Protein AF-A0A925STD8-F1 (afdb_monomer_lite)

Sequence (180 aa):
MNKPGSFQSFFLPCILILSLCLSVLTQPVLAAAPAANSMQNYCVKPPFVSQSVPPMVMFEVGRDHKLYYEAYNDGVDLDGDGRIERTYDHSIEYYGYFNPYKCYTPAGGASSGDYFTPVATNTDRFCSSGQWGGNILNWMTMSRMDVLRKVMYGGQRSQESPRILLDRAYIPQDAHSWGK

Structure (mmCIF, N/CA/C/O backbone):
data_AF-A0A925STD8-F1
#
_entry.id   AF-A0A925STD8-F1
#
loop_
_atom_site.group_PDB
_atom_site.id
_atom_site.type_symbol
_atom_site.label_atom_id
_atom_site.label_alt_id
_atom_site.label_comp_id
_atom_site.label_asym_id
_atom_site.label_entity_id
_atom_site.label_seq_id
_atom_site.pdbx_PDB_ins_code
_atom_site.Cartn_x
_atom_site.Cartn_y
_atom_site.Cartn_z
_atom_site.occupancy
_atom_site.B_iso_or_equiv
_atom_site.auth_seq_id
_atom_site.auth_comp_id
_atom_site.auth_asym_id
_atom_site.auth_atom_id
_atom_site.pdbx_PDB_model_num
ATOM 1 N N . MET A 1 1 ? -105.605 30.113 -54.511 1.00 37.38 1 MET A N 1
ATOM 2 C CA . MET A 1 1 ? -104.975 31.447 -54.458 1.00 37.38 1 MET A CA 1
ATOM 3 C C . MET A 1 1 ? -104.946 31.881 -52.997 1.00 37.38 1 MET A C 1
ATOM 5 O O . MET A 1 1 ? -105.999 31.932 -52.387 1.00 37.38 1 MET A O 1
ATOM 9 N N . ASN A 1 2 ? -103.735 32.088 -52.478 1.00 37.25 2 ASN A N 1
ATOM 10 C CA . ASN A 1 2 ? -103.325 32.730 -51.219 1.00 37.25 2 ASN A CA 1
ATOM 11 C C . ASN A 1 2 ? -103.725 32.159 -49.839 1.00 37.25 2 ASN A C 1
ATOM 13 O O . ASN A 1 2 ? -104.882 32.095 -49.444 1.00 37.25 2 ASN A O 1
ATOM 17 N N . LYS A 1 3 ? -102.650 31.829 -49.104 1.00 42.47 3 LYS A N 1
ATOM 18 C CA . LYS A 1 3 ? -102.513 31.554 -47.666 1.00 42.47 3 LYS A CA 1
ATOM 19 C C . LYS A 1 3 ? -103.247 32.571 -46.771 1.00 42.47 3 LYS A C 1
ATOM 21 O O . LYS A 1 3 ? -103.142 33.766 -47.045 1.00 42.47 3 LYS A O 1
ATOM 26 N N . PRO A 1 4 ? -103.808 32.142 -45.626 1.00 45.41 4 PRO A N 1
ATOM 27 C CA . PRO A 1 4 ? -104.059 33.011 -44.483 1.00 45.41 4 PRO A CA 1
ATOM 28 C C . PRO A 1 4 ? -102.856 33.018 -43.522 1.00 45.41 4 PRO A C 1
ATOM 30 O O . PRO A 1 4 ? -102.213 31.992 -43.292 1.00 45.41 4 PRO A O 1
ATOM 33 N N . GLY A 1 5 ? -102.550 34.196 -42.977 1.00 47.84 5 GLY A N 1
ATOM 34 C CA . GLY A 1 5 ? -101.500 34.430 -41.989 1.00 47.84 5 GLY A CA 1
ATOM 35 C C . GLY A 1 5 ? -102.019 35.049 -40.686 1.00 47.84 5 GLY A C 1
ATOM 36 O O . GLY A 1 5 ? -103.177 35.437 -40.587 1.00 47.84 5 GLY A O 1
ATOM 37 N N . SER A 1 6 ? -101.072 35.149 -39.743 1.00 51.78 6 SER A N 1
ATOM 38 C CA . SER A 1 6 ? -101.006 35.960 -38.509 1.00 51.78 6 SER A CA 1
ATOM 39 C C . SER A 1 6 ? -101.815 35.555 -37.260 1.00 51.78 6 SER A C 1
ATOM 41 O O . SER A 1 6 ? -102.818 36.179 -36.932 1.00 51.78 6 SER A O 1
ATOM 43 N N . PHE A 1 7 ? -101.274 34.620 -36.460 1.00 55.25 7 PHE A N 1
ATOM 44 C CA . PHE A 1 7 ? -101.681 34.424 -35.050 1.00 55.25 7 PHE A CA 1
ATOM 45 C C . PHE A 1 7 ? -100.504 34.153 -34.072 1.00 55.25 7 PHE A C 1
ATOM 47 O O . PHE A 1 7 ? -100.710 33.612 -32.993 1.00 55.25 7 PHE A O 1
ATOM 54 N N . GLN A 1 8 ? -99.249 34.484 -34.422 1.00 56.69 8 GLN A N 1
ATOM 55 C CA . GLN A 1 8 ? -98.058 33.998 -33.683 1.00 56.69 8 GLN A CA 1
ATOM 56 C C . GLN A 1 8 ? -97.240 35.032 -32.872 1.00 56.69 8 GLN A C 1
ATOM 58 O O . GLN A 1 8 ? -96.217 34.660 -32.307 1.00 56.69 8 GLN A O 1
ATOM 63 N N . SER A 1 9 ? -97.645 36.300 -32.732 1.00 55.91 9 SER A N 1
ATOM 64 C CA . SER A 1 9 ? -96.766 37.343 -32.149 1.00 55.91 9 SER A CA 1
ATOM 65 C C . SER A 1 9 ? -96.999 37.736 -30.676 1.00 55.91 9 SER A C 1
ATOM 67 O O . SER A 1 9 ? -96.223 38.534 -30.161 1.00 55.91 9 SER A O 1
ATOM 69 N N . PHE A 1 10 ? -97.985 37.175 -29.960 1.00 55.75 10 PHE A N 1
ATOM 70 C CA . PHE A 1 10 ? -98.292 37.580 -28.566 1.00 55.75 10 PHE A CA 1
ATOM 71 C C . PHE A 1 10 ? -98.084 36.503 -27.482 1.00 55.75 10 PHE A C 1
ATOM 73 O O . PHE A 1 10 ? -98.165 36.812 -26.297 1.00 55.75 10 PHE A O 1
ATOM 80 N N . PHE A 1 11 ? -97.756 35.259 -27.847 1.00 56.44 11 PHE A N 1
ATOM 81 C CA . PHE A 1 11 ? -97.611 34.146 -26.888 1.00 56.44 11 PHE A CA 1
ATOM 82 C C . PHE A 1 11 ? -96.171 33.888 -26.398 1.00 56.44 11 PHE A C 1
ATOM 84 O O . PHE A 1 11 ? -95.973 33.112 -25.466 1.00 56.44 11 PHE A O 1
ATOM 91 N N . LEU A 1 12 ? -95.158 34.541 -26.981 1.00 57.25 12 LEU A N 1
ATOM 92 C CA . LEU A 1 12 ? -93.743 34.245 -26.706 1.00 57.25 12 LEU A CA 1
ATOM 93 C C . LEU A 1 12 ? -93.122 34.894 -25.441 1.00 57.25 12 LEU A C 1
ATOM 95 O O . LEU A 1 12 ? -92.297 34.229 -24.817 1.00 57.25 12 LEU A O 1
ATOM 99 N N . PRO A 1 13 ? -93.469 36.122 -24.993 1.00 57.69 13 PRO A N 1
ATOM 100 C CA . PRO A 1 13 ? -92.805 36.719 -23.825 1.00 57.69 13 PRO A CA 1
ATOM 101 C C . PRO A 1 13 ? -93.395 36.268 -22.475 1.00 57.69 13 PRO A C 1
ATOM 103 O O . PRO A 1 13 ? -92.746 36.411 -21.443 1.00 57.69 13 PRO A O 1
ATOM 106 N N . CYS A 1 14 ? -94.601 35.690 -22.460 1.00 54.59 14 CYS A N 1
ATOM 107 C CA . CYS A 1 14 ? -95.278 35.277 -21.224 1.00 54.59 14 CYS A CA 1
ATOM 108 C C . CYS A 1 14 ? -94.822 33.887 -20.725 1.00 54.59 14 CYS A C 1
ATOM 110 O O . CYS A 1 14 ? -94.786 33.637 -19.524 1.00 54.59 14 CYS A O 1
ATOM 112 N N . ILE A 1 15 ? -94.382 33.006 -21.632 1.00 59.91 15 ILE A N 1
ATOM 113 C CA . ILE A 1 15 ? -93.848 31.673 -21.290 1.00 59.91 15 ILE A CA 1
ATOM 114 C C . ILE A 1 15 ? -92.410 31.766 -20.736 1.00 59.91 15 ILE A C 1
ATOM 116 O O . ILE A 1 15 ? -92.036 30.993 -19.857 1.00 59.91 15 ILE A O 1
ATOM 120 N N . LEU A 1 16 ? -91.629 32.759 -21.177 1.00 56.88 16 LEU A N 1
ATOM 121 C CA . LEU A 1 16 ? -90.237 32.968 -20.750 1.00 56.88 16 LEU A CA 1
ATOM 122 C C . LEU A 1 16 ? -90.100 33.590 -19.346 1.00 56.88 16 LEU A C 1
ATOM 124 O O . LEU A 1 16 ? -89.131 33.308 -18.647 1.00 56.88 16 LEU A O 1
ATOM 128 N N . ILE A 1 17 ? -91.077 34.384 -18.892 1.00 60.50 17 ILE A N 1
ATOM 129 C CA . ILE A 1 17 ? -91.081 34.956 -17.530 1.00 60.50 17 ILE A CA 1
ATOM 130 C C . ILE A 1 17 ? -91.581 33.926 -16.500 1.00 60.50 17 ILE A C 1
ATOM 132 O O . ILE A 1 17 ? -91.078 33.874 -15.378 1.00 60.50 17 ILE A O 1
ATOM 136 N N . LEU A 1 18 ? -92.505 33.041 -16.890 1.00 56.31 18 LEU A N 1
ATOM 137 C CA . LEU A 1 18 ? -93.034 32.004 -16.000 1.00 56.31 18 LEU A CA 1
ATOM 138 C C . LEU A 1 18 ? -92.038 30.846 -15.771 1.00 56.31 18 LEU A C 1
ATOM 140 O O . LEU A 1 18 ? -92.042 30.254 -14.693 1.00 56.31 18 LEU A O 1
ATOM 144 N N . SER A 1 19 ? -91.141 30.549 -16.726 1.00 58.94 19 SER A N 1
ATOM 145 C CA . SER A 1 19 ? -90.109 29.511 -16.544 1.00 58.94 19 SER A CA 1
ATOM 146 C C . SER A 1 19 ? -88.879 29.987 -15.758 1.00 58.94 19 SER A C 1
ATOM 148 O O . SER A 1 19 ? -88.197 29.155 -15.166 1.00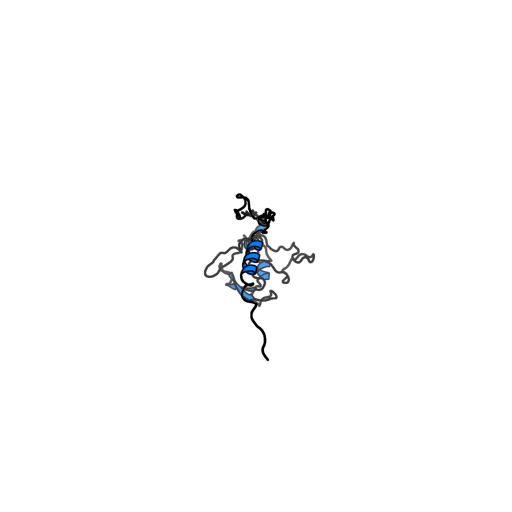 58.94 19 SER A O 1
ATOM 150 N N . LEU A 1 20 ? -88.598 31.297 -15.710 1.00 52.84 20 LEU A N 1
ATOM 151 C CA . LEU A 1 20 ? -87.469 31.855 -14.949 1.00 52.84 20 LEU A CA 1
ATOM 152 C C . LEU A 1 20 ? -87.776 31.974 -13.441 1.00 52.84 20 LEU A C 1
ATOM 154 O O . LEU A 1 20 ? -86.877 31.843 -12.614 1.00 52.84 20 LEU A O 1
ATOM 158 N N . CYS A 1 21 ? -89.046 32.163 -13.057 1.00 51.78 21 CYS A N 1
ATOM 159 C CA . CYS A 1 21 ? -89.456 32.219 -11.646 1.00 51.78 21 CYS A CA 1
ATOM 160 C C . CYS A 1 21 ? -89.583 30.841 -10.972 1.00 51.78 21 CYS A C 1
ATOM 162 O O . CYS A 1 21 ? -89.475 30.759 -9.749 1.00 51.78 21 CYS A O 1
ATOM 164 N N . LEU A 1 22 ? -89.766 29.752 -11.728 1.00 52.94 22 LEU A N 1
ATOM 165 C CA . LEU A 1 22 ? -89.893 28.405 -11.153 1.00 52.94 22 LEU A CA 1
ATOM 166 C C . LEU A 1 22 ? -88.533 27.723 -10.890 1.00 52.94 22 LEU A C 1
ATOM 168 O O . LEU A 1 22 ? -88.464 26.774 -10.113 1.00 52.94 22 LEU A O 1
ATOM 172 N N . SER A 1 23 ? -87.436 28.239 -11.460 1.00 54.84 23 SER A N 1
ATOM 173 C CA . SER A 1 23 ? -86.070 27.740 -11.232 1.00 54.84 23 SER A CA 1
ATOM 174 C C . SER A 1 23 ? -85.336 28.377 -10.039 1.00 54.84 23 SER A C 1
ATOM 176 O O . SER A 1 23 ? -84.209 27.984 -9.755 1.00 54.84 23 SER A O 1
ATOM 178 N N . VAL A 1 24 ? -85.941 29.340 -9.327 1.00 52.69 24 VAL A N 1
ATOM 179 C CA . VAL A 1 24 ? -85.320 30.011 -8.157 1.00 52.69 24 VAL A CA 1
ATOM 180 C C . VAL A 1 24 ? -85.810 29.443 -6.810 1.00 52.69 24 VAL A C 1
ATOM 182 O O . VAL A 1 24 ? -85.149 29.621 -5.793 1.00 52.69 24 VAL A O 1
ATOM 185 N N . LEU A 1 25 ? -86.919 28.693 -6.780 1.00 50.81 25 LEU A N 1
ATOM 186 C CA . LEU A 1 25 ? -87.542 28.193 -5.538 1.00 50.81 25 LEU A CA 1
ATOM 187 C C . LEU A 1 25 ? -87.236 26.723 -5.183 1.00 50.81 25 LEU A C 1
ATOM 189 O O . LEU A 1 25 ? -87.761 26.222 -4.193 1.00 50.81 25 LEU A O 1
ATOM 193 N N . THR A 1 26 ? -86.388 26.023 -5.946 1.00 53.66 26 THR A N 1
ATOM 194 C CA . THR A 1 26 ? -86.064 24.597 -5.712 1.00 53.66 26 THR A CA 1
ATOM 195 C C . THR A 1 26 ? -84.562 24.293 -5.717 1.00 53.66 26 THR A C 1
ATOM 197 O O . THR A 1 26 ? -84.126 23.252 -6.203 1.00 53.66 26 THR A O 1
ATOM 200 N N . GLN A 1 27 ? -83.743 25.167 -5.125 1.00 56.38 27 GLN A N 1
ATOM 201 C CA . GLN A 1 27 ? -82.406 24.746 -4.701 1.00 56.38 27 GLN A CA 1
ATOM 202 C C . GLN A 1 27 ? -82.520 24.016 -3.354 1.00 56.38 27 GLN A C 1
ATOM 204 O O . GLN A 1 27 ? -82.895 24.652 -2.365 1.00 56.38 27 GLN A O 1
ATOM 209 N N . PRO A 1 28 ? -82.192 22.713 -3.254 1.00 53.78 28 PRO A N 1
ATOM 210 C CA . PRO A 1 28 ? -81.819 22.176 -1.960 1.00 53.78 28 PRO A CA 1
ATOM 211 C C . PRO A 1 28 ? -80.563 22.942 -1.543 1.00 53.78 28 PRO A C 1
ATOM 213 O O . PRO A 1 28 ? -79.578 22.976 -2.283 1.00 53.78 28 PRO A O 1
ATOM 216 N N . VAL A 1 29 ? -80.598 23.590 -0.377 1.00 47.62 29 VAL A N 1
ATOM 217 C CA . VAL A 1 29 ? -79.366 23.997 0.296 1.00 47.62 29 VAL A CA 1
ATOM 218 C C . VAL A 1 29 ? -78.579 22.707 0.454 1.00 47.62 29 VAL A C 1
ATOM 220 O O . VAL A 1 29 ? -78.942 21.845 1.255 1.00 47.62 29 VAL A O 1
ATOM 223 N N . LEU A 1 30 ? -77.552 22.534 -0.376 1.00 45.47 30 LEU A N 1
ATOM 224 C CA . LEU A 1 30 ? -76.572 21.491 -0.180 1.00 45.47 30 LEU A CA 1
ATOM 225 C C . LEU A 1 30 ? -75.873 21.891 1.116 1.00 45.47 30 LEU A C 1
ATOM 227 O O . LEU A 1 30 ? -74.944 22.697 1.122 1.00 45.47 30 LEU A O 1
ATOM 231 N N . ALA A 1 31 ? -76.395 21.399 2.239 1.00 46.44 31 ALA A N 1
ATOM 232 C CA . ALA A 1 31 ? -75.621 21.299 3.450 1.00 46.44 31 ALA A CA 1
ATOM 233 C C . ALA A 1 31 ? -74.353 20.578 3.013 1.00 46.44 31 ALA A C 1
ATOM 235 O O . ALA A 1 31 ? -74.406 19.414 2.607 1.00 46.44 31 ALA A O 1
ATOM 236 N N . ALA A 1 32 ? -73.232 21.295 2.997 1.00 47.12 32 ALA A N 1
ATOM 237 C CA . ALA A 1 32 ? -71.950 20.639 2.982 1.00 47.12 32 ALA A CA 1
ATOM 238 C C . ALA A 1 32 ? -71.985 19.732 4.210 1.00 47.12 32 ALA A C 1
ATOM 240 O O . ALA A 1 32 ? -71.880 20.202 5.344 1.00 47.12 32 ALA A O 1
ATOM 241 N N . ALA A 1 33 ? -72.218 18.434 3.993 1.00 54.09 33 ALA A N 1
ATOM 242 C CA . ALA A 1 33 ? -71.821 17.443 4.968 1.00 54.09 33 ALA A CA 1
ATOM 243 C C . ALA A 1 33 ? -70.378 17.810 5.334 1.00 54.09 33 ALA A C 1
ATOM 245 O O . ALA A 1 33 ? -69.621 18.163 4.417 1.00 54.09 33 ALA A O 1
ATOM 246 N N . PRO A 1 34 ? -69.994 17.814 6.624 1.00 45.91 34 PRO A N 1
ATOM 247 C CA . PRO A 1 34 ? -68.593 17.992 6.956 1.00 45.91 34 PRO A CA 1
ATOM 248 C C . PRO A 1 34 ? -67.852 17.001 6.073 1.00 45.91 34 PRO A C 1
ATOM 250 O O . PRO A 1 34 ? -68.179 15.810 6.087 1.00 45.91 34 PRO A O 1
ATOM 253 N N . ALA A 1 35 ? -66.963 17.508 5.213 1.00 48.28 35 ALA A N 1
ATOM 254 C CA . ALA A 1 35 ? -66.089 16.638 4.460 1.00 48.28 35 ALA A CA 1
ATOM 255 C C . ALA A 1 35 ? -65.512 15.698 5.511 1.00 48.28 35 ALA A C 1
ATOM 257 O O . ALA A 1 35 ? -64.924 16.162 6.492 1.00 48.28 35 ALA A O 1
ATOM 258 N N . ALA A 1 36 ? -65.805 14.402 5.385 1.00 42.78 36 ALA A N 1
ATOM 259 C CA . ALA A 1 36 ? -65.173 13.415 6.228 1.00 42.78 36 ALA A CA 1
ATOM 260 C C . ALA A 1 36 ? -63.686 13.740 6.140 1.00 42.78 36 ALA A C 1
ATOM 262 O O . ALA A 1 36 ? -63.154 13.822 5.028 1.00 42.78 36 ALA A O 1
ATOM 263 N N . ASN A 1 37 ? -63.064 14.051 7.280 1.00 43.81 37 ASN A N 1
ATOM 264 C CA . ASN A 1 37 ? -61.642 14.334 7.337 1.00 43.81 37 ASN A CA 1
ATOM 265 C C . ASN A 1 37 ? -60.941 13.061 6.872 1.00 43.81 37 ASN A C 1
ATOM 267 O O . ASN A 1 37 ? -60.664 12.156 7.653 1.00 43.81 37 ASN A O 1
ATOM 271 N N . SER A 1 38 ? -60.729 12.951 5.566 1.00 48.34 38 SER A N 1
ATOM 272 C CA . SER A 1 38 ? -59.848 11.953 5.014 1.00 48.34 38 SER A CA 1
ATOM 273 C C . SER A 1 38 ? -58.465 12.321 5.527 1.00 48.34 38 SER A C 1
ATOM 275 O O . SER A 1 38 ? -58.070 13.489 5.531 1.00 48.34 38 SER A O 1
ATOM 277 N N . MET A 1 39 ? -57.775 11.322 6.057 1.00 50.81 39 MET A N 1
ATOM 278 C CA . MET A 1 39 ? -56.535 11.438 6.817 1.00 50.81 39 MET A CA 1
ATOM 279 C C . MET A 1 39 ? -55.334 11.798 5.914 1.00 50.81 39 MET A C 1
ATOM 281 O O . MET A 1 39 ? -54.275 11.190 5.992 1.00 50.81 39 MET A O 1
ATOM 285 N N . GLN A 1 40 ? -55.506 12.755 5.001 1.00 48.84 40 GLN A N 1
ATOM 286 C CA . GLN A 1 40 ? -54.614 13.015 3.870 1.00 48.84 40 GLN A CA 1
ATOM 287 C C . GLN A 1 40 ? -53.397 13.879 4.228 1.00 48.84 40 GLN A C 1
ATOM 289 O O . GLN A 1 40 ? -52.581 14.159 3.362 1.00 48.84 40 GLN A O 1
ATOM 294 N N . ASN A 1 41 ? -53.236 14.291 5.491 1.00 51.44 41 ASN A N 1
ATOM 295 C CA . ASN A 1 41 ? -52.044 15.017 5.939 1.00 51.44 41 ASN A CA 1
ATOM 296 C C . ASN A 1 41 ? -51.602 14.593 7.347 1.00 51.44 41 ASN A C 1
ATOM 298 O O . ASN A 1 41 ? -51.726 15.341 8.313 1.00 51.44 41 ASN A O 1
ATOM 302 N N . TYR A 1 42 ? -51.026 13.393 7.456 1.00 50.81 42 TYR A N 1
ATOM 303 C CA . TYR A 1 42 ? -50.311 12.926 8.653 1.00 50.81 42 TYR A CA 1
ATOM 304 C C . TYR A 1 42 ? -48.815 13.298 8.606 1.00 50.81 42 TYR A C 1
ATOM 306 O O . TYR A 1 42 ? -47.939 12.475 8.851 1.00 50.81 42 TYR A O 1
ATOM 314 N N . CYS A 1 43 ? -48.506 14.552 8.262 1.00 58.59 43 CYS A N 1
ATOM 315 C CA . CYS A 1 43 ? -47.132 15.076 8.240 1.00 58.59 43 CYS A CA 1
ATOM 316 C C . CYS A 1 43 ? -46.883 16.133 9.324 1.00 58.59 43 CYS A C 1
ATOM 318 O O . CYS A 1 43 ? -45.957 16.934 9.210 1.00 58.59 43 CYS A O 1
ATOM 320 N N . VAL A 1 44 ? -47.671 16.136 10.403 1.00 58.62 44 VAL A N 1
ATOM 321 C CA . VAL A 1 44 ? -47.312 16.882 11.614 1.00 58.62 44 VAL A CA 1
ATOM 322 C C . VAL A 1 44 ? -46.244 16.075 12.346 1.00 58.62 44 VAL A C 1
ATOM 324 O O . VAL A 1 44 ? -46.541 15.227 13.187 1.00 58.62 44 VAL A O 1
ATOM 327 N N . LYS A 1 45 ? -44.976 16.310 11.994 1.00 63.88 45 LYS A N 1
ATOM 328 C CA . LYS A 1 45 ? -43.862 15.893 12.848 1.00 63.88 45 LYS A CA 1
ATOM 329 C C . LYS A 1 45 ? -43.950 16.726 14.132 1.00 63.88 45 LYS A C 1
ATOM 331 O O . LYS A 1 45 ? -44.020 17.953 14.031 1.00 63.88 45 LYS A O 1
ATOM 336 N N . PRO A 1 46 ? -43.999 16.104 15.322 1.00 65.94 46 PRO A N 1
ATOM 337 C CA . PRO A 1 46 ? -44.069 16.848 16.571 1.00 65.94 46 PRO A CA 1
ATOM 338 C C . PRO A 1 46 ? -42.871 17.814 16.671 1.00 65.94 46 PRO A C 1
ATOM 340 O O . PRO A 1 46 ? -41.787 17.454 16.205 1.00 65.94 46 PRO A O 1
ATOM 343 N N . PRO A 1 47 ? -43.015 18.998 17.298 1.00 62.12 47 PRO A N 1
ATOM 344 C CA . PRO A 1 47 ? -41.971 20.036 17.378 1.00 62.12 47 PRO A CA 1
ATOM 345 C C . PRO A 1 47 ? -40.626 19.600 17.994 1.00 62.12 47 PRO A C 1
ATOM 347 O O . PRO A 1 47 ? -39.668 20.364 17.980 1.00 62.12 47 PRO A O 1
ATOM 350 N N . PHE A 1 48 ? -40.545 18.376 18.524 1.00 61.00 48 PHE A N 1
ATOM 351 C CA . PHE A 1 48 ? -39.336 17.760 19.075 1.00 61.00 48 PHE A CA 1
ATOM 352 C C . PHE A 1 48 ? -38.606 16.825 18.088 1.00 61.00 48 PHE A C 1
ATOM 354 O O . PHE A 1 48 ? -37.518 16.350 18.395 1.00 61.00 48 PHE A O 1
ATOM 361 N N . VAL A 1 49 ? -39.172 16.547 16.904 1.00 62.00 49 VAL A N 1
ATOM 362 C CA . VAL A 1 49 ? -38.647 15.574 15.921 1.00 62.00 49 VAL A CA 1
ATOM 363 C C . VAL A 1 49 ? -38.387 16.248 14.569 1.00 62.00 49 VAL A C 1
ATOM 365 O O . VAL A 1 49 ? -38.887 15.833 13.522 1.00 62.00 49 VAL A O 1
ATOM 368 N N . SER A 1 50 ? -37.601 17.326 14.564 1.00 59.69 50 SER A N 1
ATOM 369 C CA . SER A 1 50 ? -37.143 17.940 13.307 1.00 59.69 50 SER A CA 1
ATOM 370 C C . SER A 1 50 ? -35.715 18.474 13.319 1.00 59.69 50 SER A C 1
ATOM 372 O O . SER A 1 50 ? -35.357 19.246 12.433 1.00 59.69 50 SER A O 1
ATOM 374 N N . GLN A 1 51 ? -34.863 18.030 14.240 1.00 62.25 51 GLN A N 1
ATOM 375 C CA . GLN A 1 51 ? -33.424 18.166 14.032 1.00 62.25 51 GLN A CA 1
ATOM 376 C C . GLN A 1 51 ? -32.860 16.791 13.714 1.00 62.25 51 GLN A C 1
ATOM 378 O O . GLN A 1 51 ? -32.737 15.930 14.579 1.00 62.25 51 GLN A O 1
ATOM 383 N N . SER A 1 52 ? -32.575 16.577 12.430 1.00 65.94 52 SER A N 1
ATOM 384 C CA . SER A 1 52 ? -31.691 15.505 11.989 1.00 65.94 52 SER A CA 1
ATOM 385 C C . SER A 1 52 ? -30.307 15.813 12.554 1.00 65.94 52 SER A C 1
ATOM 387 O O . SER A 1 52 ? -29.502 16.472 11.900 1.00 65.94 52 SER A O 1
ATOM 389 N N . VAL A 1 53 ? -30.065 15.418 13.802 1.00 76.69 53 VAL A N 1
ATOM 390 C CA . VAL A 1 53 ? -28.748 15.531 14.425 1.00 76.69 53 VAL A CA 1
ATOM 391 C C . VAL A 1 53 ? -27.824 14.573 13.673 1.00 76.69 53 VAL A C 1
ATOM 393 O O . VAL A 1 53 ? -28.164 13.392 13.560 1.00 76.69 53 VAL A O 1
ATOM 396 N N . PRO A 1 54 ? -26.691 15.045 13.120 1.00 82.12 54 PRO A N 1
ATOM 397 C CA . PRO A 1 54 ? -25.721 14.155 12.502 1.00 82.12 54 PRO A CA 1
ATOM 398 C C . PRO A 1 54 ? -25.316 13.081 13.518 1.00 82.12 54 PRO A C 1
ATOM 400 O O . PRO A 1 54 ? -24.971 13.432 14.650 1.00 82.12 54 PRO A O 1
ATOM 403 N N . PRO A 1 55 ? -25.375 11.785 13.171 1.00 80.56 55 PRO A N 1
ATOM 404 C CA . PRO A 1 55 ? -24.940 10.750 14.093 1.00 80.56 55 PRO A CA 1
ATOM 405 C C . PRO A 1 55 ? -23.454 10.952 14.410 1.00 80.56 55 PRO A C 1
ATOM 407 O O . PRO A 1 55 ? -22.624 11.048 13.507 1.00 80.56 55 PRO A O 1
ATOM 410 N N . MET A 1 56 ? -23.116 11.022 15.698 1.00 83.31 56 MET A N 1
ATOM 411 C CA . MET A 1 56 ? -21.728 11.012 16.157 1.00 83.31 56 MET A CA 1
ATOM 412 C C . MET A 1 56 ? -21.302 9.561 16.358 1.00 83.31 56 MET A C 1
ATOM 414 O O . MET A 1 56 ? -21.770 8.899 17.282 1.00 83.31 56 MET A O 1
ATOM 418 N N . VAL A 1 57 ? -20.431 9.064 15.481 1.00 88.44 57 VAL A N 1
ATOM 419 C CA . VAL A 1 57 ? -19.805 7.746 15.625 1.00 88.44 57 VAL A CA 1
ATOM 420 C C . VAL A 1 57 ? -18.389 7.953 16.147 1.00 88.44 57 VAL A C 1
ATOM 422 O O . VAL A 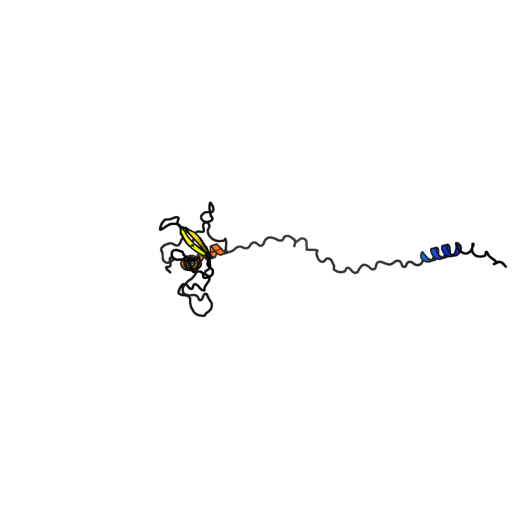1 57 ? -17.589 8.640 15.515 1.00 88.44 57 VAL A O 1
ATOM 425 N N . MET A 1 58 ? -18.084 7.362 17.301 1.00 90.25 58 MET A N 1
ATOM 426 C CA . MET A 1 58 ? -16.722 7.257 17.814 1.00 90.25 58 MET A CA 1
ATOM 427 C C . MET A 1 58 ? -16.210 5.846 17.541 1.00 90.25 58 MET A C 1
ATOM 429 O O . MET A 1 58 ? -16.855 4.871 17.920 1.00 90.25 58 MET A O 1
ATOM 433 N N . PHE A 1 59 ? -15.056 5.743 16.887 1.00 86.19 59 PHE A N 1
ATOM 434 C CA . PHE A 1 59 ? -14.352 4.476 16.720 1.00 86.19 59 PHE A CA 1
ATOM 435 C C . PHE A 1 59 ? -13.277 4.355 17.795 1.00 86.19 59 PHE A C 1
ATOM 437 O O . PHE A 1 59 ? -12.373 5.187 17.867 1.00 86.19 59 PHE A O 1
ATOM 444 N N . GLU A 1 60 ? -13.359 3.307 18.606 1.00 90.50 60 GLU A N 1
ATOM 445 C CA . GLU A 1 60 ? -12.299 2.936 19.538 1.00 90.50 60 GLU A CA 1
ATOM 446 C C . GLU A 1 60 ? -11.388 1.907 18.864 1.00 90.50 60 GLU A C 1
ATOM 448 O O . GLU A 1 60 ? -11.841 0.849 18.430 1.00 90.50 60 GLU A O 1
ATOM 453 N N . VAL A 1 61 ? -10.100 2.230 18.737 1.00 87.69 61 VAL A N 1
ATOM 454 C CA . VAL A 1 61 ? -9.105 1.359 18.100 1.00 87.69 61 VAL A CA 1
ATOM 455 C C . VAL A 1 61 ? -7.968 1.090 19.078 1.00 87.69 61 VAL A C 1
ATOM 457 O O . VAL A 1 61 ? -7.328 2.022 19.566 1.00 87.69 61 VAL A O 1
ATOM 460 N N . GLY A 1 62 ? -7.709 -0.190 19.350 1.00 89.25 62 GLY A N 1
ATOM 461 C CA . GLY A 1 62 ? -6.571 -0.624 20.161 1.00 89.25 62 GLY A CA 1
ATOM 462 C C . GLY A 1 62 ? -5.236 -0.343 19.466 1.00 89.25 62 GLY A C 1
ATOM 463 O O . GLY A 1 62 ? -5.128 -0.447 18.246 1.00 89.25 62 GLY A O 1
ATOM 464 N N . ARG A 1 63 ? -4.202 0.014 20.236 1.00 86.56 63 ARG A N 1
ATOM 465 C CA . ARG A 1 63 ? -2.836 0.248 19.735 1.00 86.56 63 ARG A CA 1
ATOM 466 C C . ARG A 1 63 ? -1.902 -0.864 20.206 1.00 86.56 63 ARG A C 1
ATOM 468 O O . ARG A 1 63 ? -1.003 -0.639 21.012 1.00 86.56 63 ARG A O 1
ATOM 475 N N . ASP A 1 64 ? -2.127 -2.062 19.690 1.00 88.94 64 ASP A N 1
ATOM 476 C CA . ASP A 1 64 ? -1.353 -3.242 20.063 1.00 88.94 64 ASP A CA 1
ATOM 477 C C . ASP A 1 64 ? -0.162 -3.478 19.134 1.00 88.94 64 ASP A C 1
ATOM 479 O O . ASP A 1 64 ? -0.209 -3.184 17.936 1.00 88.94 64 ASP A O 1
ATOM 483 N N . HIS A 1 65 ? 0.890 -4.105 19.669 1.00 87.62 65 HIS A N 1
ATOM 484 C CA . HIS A 1 65 ? 2.063 -4.506 18.883 1.00 87.62 65 HIS A CA 1
ATOM 485 C C . HIS A 1 65 ? 1.687 -5.442 17.722 1.00 87.62 65 HIS A C 1
ATOM 487 O O . HIS A 1 65 ? 2.333 -5.437 16.677 1.00 87.62 65 HIS A O 1
ATOM 493 N N . LYS A 1 66 ? 0.581 -6.191 17.862 1.00 87.31 66 LYS A N 1
ATOM 494 C CA . LYS A 1 66 ? 0.104 -7.120 16.837 1.00 87.31 66 LYS A CA 1
ATOM 495 C C . LYS A 1 66 ? -0.329 -6.443 15.537 1.00 87.31 66 LYS A C 1
ATOM 497 O O . LYS A 1 66 ? -0.413 -7.110 14.510 1.00 87.31 66 LYS A O 1
ATOM 502 N N . LEU A 1 67 ? -0.597 -5.137 15.561 1.00 90.06 67 LEU A N 1
ATOM 503 C CA . LEU A 1 67 ? -0.903 -4.369 14.352 1.00 90.06 67 LEU A CA 1
ATOM 504 C C . LEU A 1 67 ? 0.317 -4.193 13.439 1.00 90.06 67 LEU A C 1
ATOM 506 O O . LEU A 1 67 ? 0.150 -3.893 12.260 1.00 90.06 67 LEU A O 1
ATOM 510 N N . TYR A 1 68 ? 1.525 -4.389 13.965 1.00 89.81 68 TYR A N 1
ATOM 511 C CA . TYR A 1 68 ? 2.768 -4.244 13.213 1.00 89.81 68 TYR A CA 1
ATOM 512 C C . TYR A 1 68 ? 3.260 -5.554 12.591 1.00 89.81 68 TYR A C 1
ATOM 514 O O . TYR A 1 68 ? 4.272 -5.519 11.906 1.00 89.81 68 TYR A O 1
ATOM 522 N N . TYR A 1 69 ? 2.548 -6.671 12.778 1.00 90.19 69 TYR A N 1
ATOM 523 C CA . TYR A 1 69 ? 2.791 -7.896 12.012 1.00 90.19 69 TYR A CA 1
ATOM 524 C C . TYR A 1 69 ? 2.278 -7.774 10.575 1.00 90.19 69 TYR A C 1
ATOM 526 O O . TYR A 1 69 ? 1.492 -6.875 10.235 1.00 90.19 69 TYR A O 1
ATOM 534 N N . GLU A 1 70 ? 2.696 -8.723 9.747 1.00 90.81 70 GLU A N 1
ATOM 535 C CA . GLU A 1 70 ? 2.240 -8.901 8.382 1.00 90.81 70 GLU A CA 1
ATOM 536 C C . GLU A 1 70 ? 0.707 -8.959 8.298 1.00 90.81 70 GLU A C 1
ATOM 538 O O . GLU A 1 70 ? 0.010 -9.566 9.124 1.00 90.81 70 GLU A O 1
ATOM 543 N N . ALA A 1 71 ? 0.163 -8.295 7.278 1.00 92.25 71 ALA A N 1
ATOM 544 C CA . ALA A 1 71 ? -1.261 -8.354 6.972 1.00 92.25 71 ALA A CA 1
ATOM 545 C C . ALA A 1 71 ? -1.680 -9.765 6.531 1.00 92.25 71 ALA A C 1
ATOM 547 O O . ALA A 1 71 ? -2.762 -10.219 6.894 1.00 92.25 71 ALA A O 1
ATOM 548 N N . TYR A 1 72 ? -0.799 -10.449 5.797 1.00 92.25 72 TYR A N 1
ATOM 549 C CA . TYR A 1 72 ? -1.021 -11.772 5.218 1.00 92.25 72 TYR A CA 1
ATOM 550 C C . TYR A 1 72 ? -0.053 -12.789 5.831 1.00 92.25 72 TYR A C 1
ATOM 552 O O . TYR A 1 72 ? 1.085 -12.957 5.372 1.00 92.25 72 TYR A O 1
ATOM 560 N N . ASN A 1 73 ? -0.498 -13.442 6.904 1.00 88.88 73 ASN A N 1
ATOM 561 C CA . ASN A 1 73 ? 0.260 -14.497 7.573 1.00 88.88 73 ASN A CA 1
ATOM 562 C C . ASN A 1 73 ? 0.087 -15.849 6.861 1.00 88.88 73 ASN A C 1
ATOM 564 O O . ASN A 1 73 ? -0.790 -16.024 6.027 1.00 88.88 73 ASN A O 1
ATOM 568 N N . ASP A 1 74 ? 0.938 -16.808 7.204 1.00 86.50 74 ASP A N 1
ATOM 569 C CA . ASP A 1 74 ? 1.002 -18.167 6.645 1.00 86.50 74 ASP A CA 1
ATOM 570 C C . ASP A 1 74 ? 0.092 -19.177 7.371 1.00 86.50 74 ASP A C 1
ATOM 572 O O . ASP A 1 74 ? 0.294 -20.389 7.276 1.00 86.50 74 ASP A O 1
ATOM 576 N N . GLY A 1 75 ? -0.869 -18.672 8.148 1.00 86.31 75 GLY A N 1
ATOM 577 C CA . GLY A 1 75 ? -1.713 -19.453 9.053 1.00 86.31 75 GLY A CA 1
ATOM 578 C C . GLY A 1 75 ? -3.210 -19.314 8.791 1.00 86.31 75 GLY A C 1
ATOM 579 O O . GLY A 1 75 ? -3.999 -19.778 9.612 1.00 86.31 75 GLY A O 1
ATOM 580 N N . VAL A 1 76 ? -3.603 -18.640 7.710 1.00 86.75 76 VAL A N 1
ATOM 581 C CA . VAL A 1 76 ? -5.004 -18.421 7.337 1.00 86.75 76 VAL A CA 1
ATOM 582 C C . VAL A 1 76 ? -5.266 -18.905 5.918 1.00 86.75 76 VAL A C 1
ATOM 584 O O . VAL A 1 76 ? -4.381 -18.849 5.071 1.00 86.75 76 VAL A O 1
ATOM 587 N N . ASP A 1 77 ? -6.490 -19.374 5.718 1.00 90.44 77 ASP A N 1
ATOM 588 C CA . ASP A 1 77 ? -7.079 -19.664 4.416 1.00 90.44 77 ASP A CA 1
ATOM 589 C C . ASP A 1 77 ? -7.718 -18.366 3.885 1.00 90.44 77 ASP A C 1
ATOM 591 O O . ASP A 1 77 ? -8.589 -17.777 4.540 1.00 90.44 77 ASP A O 1
ATOM 595 N N . LEU A 1 78 ? -7.217 -17.867 2.759 1.00 89.06 78 LEU A N 1
ATOM 596 C CA . LEU A 1 78 ? -7.605 -16.612 2.122 1.00 89.06 78 LEU A CA 1
ATOM 597 C C . LEU A 1 78 ? -8.607 -16.807 0.978 1.00 89.06 78 LEU A C 1
ATOM 599 O O . LEU A 1 78 ? -9.312 -15.847 0.655 1.00 89.06 78 LEU A O 1
ATOM 603 N N . ASP A 1 79 ? -8.676 -17.988 0.360 1.00 89.25 79 ASP A N 1
ATOM 604 C CA . ASP A 1 79 ? -9.541 -18.272 -0.795 1.00 89.25 79 ASP A CA 1
ATOM 605 C C . ASP A 1 79 ? -10.714 -19.221 -0.476 1.00 89.25 79 ASP A C 1
ATOM 607 O O . ASP A 1 79 ? -11.668 -19.321 -1.255 1.00 89.25 79 ASP A O 1
ATOM 611 N N . GLY A 1 80 ? -10.710 -19.819 0.714 1.00 88.38 80 GLY A N 1
ATOM 612 C CA . GLY A 1 80 ? -11.745 -20.702 1.228 1.00 88.38 80 GLY A CA 1
ATOM 613 C C . GLY A 1 80 ? -11.677 -22.123 0.673 1.00 88.38 80 GLY A C 1
ATOM 614 O O . GLY A 1 80 ? -12.691 -22.829 0.733 1.00 88.38 80 GLY A O 1
ATOM 615 N N . ASP A 1 81 ? -10.548 -22.552 0.104 1.00 89.94 81 ASP A N 1
ATOM 616 C CA . ASP A 1 81 ? -10.376 -23.897 -0.454 1.00 89.94 81 ASP A CA 1
ATOM 617 C C . ASP A 1 81 ? -10.092 -24.980 0.615 1.00 89.94 81 ASP A C 1
ATOM 619 O O . ASP A 1 81 ? -10.082 -26.182 0.314 1.00 89.94 81 ASP A O 1
ATOM 623 N N . GLY A 1 82 ? -9.923 -24.577 1.880 1.00 88.56 82 GLY A N 1
ATOM 624 C CA . GLY A 1 82 ? -9.627 -25.449 3.015 1.00 88.56 82 GLY A CA 1
ATOM 625 C C . GLY A 1 82 ? -8.139 -25.764 3.196 1.00 88.56 82 GLY A C 1
ATOM 626 O O . GLY A 1 82 ? -7.788 -26.599 4.042 1.00 88.56 82 GLY A O 1
ATOM 627 N N . ARG A 1 83 ? -7.252 -25.138 2.423 1.00 88.06 83 ARG A N 1
ATOM 628 C CA . ARG A 1 83 ? -5.797 -25.143 2.590 1.00 88.06 83 ARG A CA 1
ATOM 629 C C . ARG A 1 83 ? -5.363 -23.786 3.145 1.00 88.06 83 ARG A C 1
ATOM 631 O O . ARG A 1 83 ? -6.153 -22.885 3.348 1.00 88.06 83 ARG A O 1
ATOM 638 N N . ILE A 1 84 ? -4.105 -23.714 3.565 1.00 89.12 84 ILE A N 1
ATOM 639 C CA . ILE A 1 84 ? -3.541 -22.493 4.143 1.00 89.12 84 ILE A CA 1
ATOM 640 C C . ILE A 1 84 ? -2.489 -21.965 3.177 1.00 89.12 84 ILE A C 1
ATOM 642 O O . ILE A 1 84 ? -1.547 -22.699 2.837 1.00 89.12 84 ILE A O 1
ATOM 646 N N . GLU A 1 85 ? -2.587 -20.686 2.825 1.00 90.00 85 GLU A N 1
ATOM 647 C CA . GLU A 1 85 ? -1.677 -20.032 1.888 1.00 90.00 85 GLU A CA 1
ATOM 648 C C . GLU A 1 85 ? -0.387 -19.654 2.605 1.00 90.00 85 GLU A C 1
ATOM 650 O O . GLU A 1 85 ? -0.241 -18.596 3.218 1.00 90.00 85 GLU A O 1
ATOM 655 N N . ARG A 1 86 ? 0.602 -20.542 2.516 1.00 88.19 86 ARG A N 1
ATOM 656 C CA . ARG A 1 86 ? 1.936 -20.282 3.079 1.00 88.19 86 ARG A CA 1
ATOM 657 C C . ARG A 1 86 ? 2.774 -19.365 2.194 1.00 88.19 86 ARG A C 1
ATOM 659 O O . ARG A 1 86 ? 3.642 -18.647 2.684 1.00 88.19 86 ARG A O 1
ATOM 666 N N . THR A 1 87 ? 2.535 -19.409 0.889 1.00 90.00 87 THR A N 1
ATOM 667 C CA . THR A 1 87 ? 3.308 -18.694 -0.129 1.00 90.00 87 THR A CA 1
ATOM 668 C C . THR A 1 87 ? 2.435 -17.697 -0.873 1.00 90.00 87 THR A C 1
ATOM 670 O O . THR A 1 87 ? 1.212 -17.752 -0.800 1.00 90.00 87 THR A O 1
ATOM 673 N N . TYR A 1 88 ? 3.072 -16.788 -1.607 1.00 90.44 88 TYR A N 1
ATOM 674 C CA . TYR A 1 88 ? 2.368 -15.910 -2.531 1.00 90.44 88 TYR A CA 1
ATOM 675 C C . TYR A 1 88 ? 1.625 -16.733 -3.587 1.00 90.44 88 TYR A C 1
ATOM 677 O O . TYR A 1 88 ? 2.242 -17.549 -4.276 1.00 90.44 88 TYR A O 1
ATOM 685 N N . ASP A 1 89 ? 0.333 -16.465 -3.742 1.00 90.94 89 ASP A N 1
ATOM 686 C CA . ASP A 1 89 ? -0.455 -16.918 -4.880 1.00 90.94 89 ASP A CA 1
ATOM 687 C C . ASP A 1 89 ? -0.930 -15.700 -5.678 1.00 90.94 89 ASP A C 1
ATOM 689 O O . ASP A 1 89 ? -1.560 -14.782 -5.154 1.00 90.94 89 ASP A O 1
ATOM 693 N N . HIS A 1 90 ? -0.630 -15.681 -6.975 1.00 89.75 90 HIS A N 1
ATOM 694 C CA . HIS A 1 90 ? -1.053 -14.593 -7.847 1.00 89.75 90 HIS A CA 1
ATOM 695 C C . HIS A 1 90 ? -2.573 -14.575 -8.075 1.00 89.75 90 HIS A C 1
ATOM 697 O O . HIS A 1 90 ? -3.110 -13.537 -8.480 1.00 89.75 90 HIS A O 1
ATOM 703 N N . SER A 1 91 ? -3.260 -15.706 -7.874 1.00 90.56 91 SER A N 1
ATOM 704 C CA . SER A 1 91 ? -4.706 -15.842 -8.058 1.00 90.56 91 SER A CA 1
ATOM 705 C C . SER A 1 91 ? -5.487 -14.994 -7.042 1.00 90.56 91 SER A C 1
ATOM 707 O O . SER A 1 91 ? -6.539 -14.430 -7.365 1.00 90.56 91 SER A O 1
ATOM 709 N N . ILE A 1 92 ? -4.897 -14.766 -5.867 1.00 91.75 92 ILE A N 1
ATOM 710 C CA . ILE A 1 92 ? -5.469 -14.005 -4.756 1.00 91.75 92 ILE A CA 1
ATOM 711 C C . ILE A 1 92 ? -5.151 -12.518 -4.911 1.00 91.75 92 ILE A C 1
ATOM 713 O O . ILE A 1 92 ? -4.029 -12.122 -5.238 1.00 91.75 92 ILE A O 1
ATOM 717 N N . GLU A 1 93 ? -6.161 -11.672 -4.696 1.00 93.44 93 GLU A N 1
ATOM 718 C CA . GLU A 1 93 ? -5.987 -10.220 -4.682 1.00 93.44 93 GLU A CA 1
ATOM 719 C C . GLU A 1 93 ? -5.628 -9.740 -3.273 1.00 93.44 93 GLU A C 1
ATOM 721 O O . GLU A 1 93 ? -6.468 -9.707 -2.373 1.00 93.44 93 GLU A O 1
ATOM 726 N N . TYR A 1 94 ? -4.377 -9.326 -3.082 1.00 94.44 94 TYR A N 1
ATOM 727 C CA . TYR A 1 94 ? -3.909 -8.784 -1.813 1.00 94.44 94 TYR A CA 1
ATOM 728 C C . TYR A 1 94 ? -4.211 -7.288 -1.732 1.00 94.44 94 TYR A C 1
ATOM 730 O O . TYR A 1 94 ? -3.721 -6.468 -2.515 1.00 94.44 94 TYR A O 1
ATOM 738 N N . TYR A 1 95 ? -5.005 -6.918 -0.737 1.00 94.56 95 TYR A N 1
ATOM 739 C CA . TYR A 1 95 ? -5.357 -5.549 -0.410 1.00 94.56 95 TYR A CA 1
ATOM 740 C C . TYR A 1 95 ? -4.202 -4.808 0.285 1.00 94.56 95 TYR A C 1
ATOM 742 O O . TYR A 1 95 ? -3.634 -5.251 1.279 1.00 94.56 95 TYR A O 1
ATOM 750 N N . GLY A 1 96 ? -3.876 -3.619 -0.215 1.00 94.94 96 GLY A N 1
ATOM 751 C CA . GLY A 1 96 ? -2.807 -2.787 0.337 1.00 94.94 96 GLY A CA 1
ATOM 752 C C . GLY A 1 96 ? -2.671 -1.461 -0.397 1.00 94.94 96 GLY A C 1
ATOM 753 O O . GLY A 1 96 ? -3.556 -1.091 -1.166 1.00 94.94 96 GLY A O 1
ATOM 754 N N . TYR A 1 97 ? -1.602 -0.704 -0.161 1.00 94.31 97 TYR A N 1
ATOM 755 C CA . TYR A 1 97 ? -1.411 0.598 -0.816 1.00 94.31 97 TYR A CA 1
ATOM 756 C C . TYR A 1 97 ? -1.162 0.500 -2.325 1.00 94.31 97 TYR A C 1
ATOM 758 O O . TYR A 1 97 ? -1.540 1.412 -3.062 1.00 94.31 97 TYR A O 1
ATOM 766 N N . PHE A 1 98 ? -0.568 -0.593 -2.803 1.00 94.38 98 PHE A N 1
ATOM 767 C CA . PHE A 1 98 ? -0.318 -0.799 -4.224 1.00 94.38 98 PHE A CA 1
ATOM 768 C C . PHE A 1 98 ? -1.588 -1.266 -4.935 1.00 94.38 98 PHE A C 1
ATOM 770 O O . PHE A 1 98 ? -2.438 -1.945 -4.357 1.00 94.38 98 PHE A O 1
ATOM 777 N N . ASN A 1 99 ? -1.739 -0.899 -6.205 1.00 94.25 99 ASN A N 1
ATOM 778 C CA . ASN A 1 99 ? -2.814 -1.431 -7.032 1.00 94.25 99 ASN A CA 1
ATOM 779 C C . ASN A 1 99 ? -2.402 -2.831 -7.530 1.00 94.25 99 ASN A C 1
ATOM 781 O O . ASN A 1 99 ? -1.374 -2.915 -8.206 1.00 94.25 99 ASN A O 1
ATOM 785 N N . PRO A 1 100 ? -3.180 -3.898 -7.259 1.00 95.25 100 PRO A N 1
ATOM 786 C CA . PRO A 1 100 ? -2.826 -5.271 -7.631 1.00 95.25 100 PRO A CA 1
ATOM 787 C C . PRO A 1 100 ? -2.531 -5.476 -9.121 1.00 95.25 100 PRO A C 1
ATOM 789 O O . PRO A 1 100 ? -1.692 -6.298 -9.476 1.00 95.25 100 PRO A O 1
ATOM 792 N N . TYR A 1 101 ? -3.174 -4.687 -9.983 1.00 95.38 101 TYR A N 1
ATOM 793 C CA . TYR A 1 101 ? -3.081 -4.771 -11.441 1.00 95.38 101 TYR A CA 1
ATOM 794 C C . TYR A 1 101 ? -2.039 -3.819 -12.036 1.00 95.38 101 TYR A C 1
ATOM 796 O O . TYR A 1 101 ? -1.950 -3.687 -13.253 1.00 95.38 101 TYR A O 1
ATOM 804 N N . LYS A 1 102 ? -1.258 -3.104 -11.218 1.00 94.62 102 LYS A N 1
ATOM 805 C CA . LYS A 1 102 ? -0.202 -2.207 -11.707 1.00 94.62 102 LYS A CA 1
ATOM 806 C C . LYS A 1 102 ? 1.182 -2.771 -11.449 1.00 94.62 102 LYS A C 1
ATOM 808 O O . LYS A 1 102 ? 1.430 -3.404 -10.428 1.00 94.62 102 LYS A O 1
ATOM 813 N N . CYS A 1 103 ? 2.087 -2.472 -12.367 1.00 94.00 103 CYS A N 1
ATOM 814 C CA . CYS A 1 103 ? 3.507 -2.746 -12.231 1.00 94.00 103 CYS A CA 1
ATOM 815 C C . CYS A 1 103 ? 4.227 -1.497 -11.756 1.00 94.00 103 CYS A C 1
ATOM 817 O O . CYS A 1 103 ? 3.909 -0.388 -12.194 1.00 94.00 103 CYS A O 1
ATOM 819 N N . TYR A 1 104 ? 5.212 -1.691 -10.895 1.00 92.75 104 TYR A N 1
ATOM 820 C CA . TYR A 1 104 ? 5.966 -0.638 -10.248 1.00 92.75 104 TYR A CA 1
ATOM 821 C C . TYR A 1 104 ? 7.460 -0.820 -10.482 1.00 92.75 104 TYR A C 1
ATOM 823 O O . TYR A 1 104 ? 7.972 -1.937 -10.471 1.00 92.75 104 TYR A O 1
ATOM 831 N N . THR A 1 105 ? 8.177 0.282 -10.637 1.00 90.62 105 THR A N 1
ATOM 832 C CA . THR A 1 105 ? 9.641 0.298 -10.571 1.00 90.62 105 THR A CA 1
ATOM 833 C C . THR A 1 105 ? 10.072 1.063 -9.330 1.00 90.62 105 THR A C 1
ATOM 835 O O . THR A 1 105 ? 9.506 2.128 -9.068 1.00 90.62 105 THR A O 1
ATOM 838 N N . PRO A 1 106 ? 11.047 0.565 -8.556 1.00 85.56 106 PRO A N 1
ATOM 839 C CA . PRO A 1 106 ? 11.658 1.376 -7.517 1.00 85.56 106 PRO A CA 1
ATOM 840 C C . PRO A 1 106 ? 12.386 2.547 -8.188 1.00 85.56 106 PRO A C 1
ATOM 842 O O . PRO A 1 106 ? 13.229 2.354 -9.066 1.00 85.56 106 PRO A O 1
ATOM 845 N N . ALA A 1 107 ? 12.021 3.773 -7.827 1.00 71.81 107 ALA A N 1
ATOM 846 C CA . ALA A 1 107 ? 12.767 4.951 -8.228 1.00 71.81 107 ALA A CA 1
ATOM 847 C C . ALA A 1 107 ? 14.012 5.035 -7.341 1.00 71.81 107 ALA A C 1
ATOM 849 O O . ALA A 1 107 ? 13.895 5.475 -6.209 1.00 71.81 107 ALA A O 1
ATOM 850 N N . GLY A 1 108 ? 15.167 4.609 -7.860 1.00 60.06 108 GLY A N 1
ATOM 851 C CA . GLY A 1 108 ? 16.450 4.686 -7.157 1.00 60.06 108 GLY A CA 1
ATOM 852 C C . GLY A 1 108 ? 16.829 3.391 -6.439 1.00 60.06 108 GLY A C 1
ATOM 853 O O . GLY A 1 108 ? 15.981 2.599 -6.037 1.00 60.06 108 GLY A O 1
ATOM 854 N N . GLY A 1 109 ? 18.133 3.122 -6.409 1.00 51.53 109 GLY A N 1
ATOM 855 C CA . GLY A 1 109 ? 18.717 1.990 -5.712 1.00 51.53 109 GLY A CA 1
ATOM 856 C C . GLY A 1 109 ? 19.269 2.435 -4.364 1.00 51.53 109 GLY A C 1
ATOM 857 O O . GLY A 1 109 ? 20.159 3.281 -4.304 1.00 51.53 109 GLY A O 1
ATOM 858 N N . ALA A 1 110 ? 18.792 1.784 -3.307 1.00 51.62 110 ALA A N 1
ATOM 859 C CA . ALA A 1 110 ? 19.409 1.727 -1.986 1.00 51.62 110 ALA A CA 1
ATOM 860 C C . ALA A 1 110 ? 19.605 3.072 -1.256 1.00 51.62 110 ALA A C 1
ATOM 862 O O . ALA A 1 110 ? 20.490 3.164 -0.405 1.00 51.62 110 ALA A O 1
ATOM 863 N N . SER A 1 111 ? 18.796 4.103 -1.529 1.00 50.44 111 SER A N 1
ATOM 864 C CA . SER A 1 111 ? 18.854 5.371 -0.784 1.00 50.44 111 SER A CA 1
ATOM 865 C C . SER A 1 111 ? 17.518 5.750 -0.145 1.00 50.44 111 SER A C 1
ATOM 867 O O . SER A 1 111 ? 16.433 5.521 -0.673 1.00 50.44 111 SER A O 1
ATOM 869 N N . SER A 1 112 ? 17.601 6.357 1.040 1.00 48.19 112 SER A N 1
ATOM 870 C CA . SER A 1 112 ? 16.469 6.931 1.770 1.00 48.19 112 SER A CA 1
ATOM 871 C C . SER A 1 112 ? 15.793 8.014 0.921 1.00 48.19 112 SER A C 1
ATOM 873 O O . SER A 1 112 ? 16.300 9.131 0.818 1.00 48.19 112 SER A O 1
ATOM 875 N N . GLY A 1 113 ? 14.680 7.667 0.281 1.00 60.06 113 GLY A N 1
ATOM 876 C CA . GLY A 1 113 ? 14.006 8.517 -0.702 1.00 60.06 113 GLY A CA 1
ATOM 877 C C . GLY A 1 113 ? 13.449 7.743 -1.894 1.00 60.06 113 GLY A C 1
ATOM 878 O O . GLY A 1 113 ? 12.716 8.329 -2.689 1.00 60.06 113 GLY A O 1
ATOM 879 N N . ASP A 1 114 ? 13.759 6.449 -2.000 1.00 78.81 114 ASP A N 1
ATOM 880 C CA . ASP A 1 114 ? 13.236 5.588 -3.053 1.00 78.81 114 ASP A CA 1
ATOM 881 C C . ASP A 1 114 ? 11.743 5.286 -2.825 1.00 78.81 114 ASP A C 1
ATOM 883 O O . ASP A 1 114 ? 11.311 4.881 -1.744 1.00 78.81 114 ASP A O 1
ATOM 887 N N . TYR A 1 115 ? 10.934 5.491 -3.862 1.00 84.19 115 TYR A N 1
ATOM 888 C CA . TYR A 1 115 ? 9.501 5.192 -3.873 1.00 84.19 115 TYR A CA 1
ATOM 889 C C . TYR A 1 115 ? 9.155 4.372 -5.110 1.00 84.19 115 TYR A C 1
ATOM 891 O O . TYR A 1 115 ? 9.803 4.456 -6.151 1.00 84.19 115 TYR A O 1
ATOM 899 N N . PHE A 1 116 ? 8.101 3.574 -5.009 1.00 89.56 116 PHE A N 1
ATOM 900 C CA . PHE A 1 116 ? 7.618 2.766 -6.120 1.00 89.56 116 PHE A CA 1
ATOM 901 C C . PHE A 1 116 ? 6.747 3.610 -7.053 1.00 89.56 116 PHE A C 1
ATOM 903 O O . PHE A 1 116 ? 5.698 4.121 -6.653 1.00 89.56 116 PHE A O 1
ATOM 910 N N . THR A 1 117 ? 7.156 3.732 -8.313 1.00 90.19 117 THR A N 1
ATOM 911 C CA . THR A 1 117 ? 6.406 4.449 -9.349 1.00 90.19 117 THR A CA 1
ATOM 912 C C . THR A 1 117 ? 5.648 3.476 -10.244 1.00 90.19 117 THR A C 1
ATOM 914 O O . THR A 1 117 ? 6.240 2.503 -10.706 1.00 90.19 117 THR A O 1
ATOM 917 N N . PRO A 1 118 ? 4.347 3.698 -10.508 1.00 91.56 118 PRO A N 1
ATOM 918 C CA . PRO A 1 118 ? 3.597 2.848 -11.421 1.00 91.56 118 PRO A CA 1
ATOM 919 C C . PRO A 1 118 ? 4.058 3.084 -12.867 1.00 91.56 118 PRO A C 1
ATOM 921 O O . PRO A 1 118 ? 4.097 4.225 -13.322 1.00 91.56 118 PRO A O 1
ATOM 924 N N . VAL A 1 119 ? 4.365 2.009 -13.593 1.00 91.75 119 VAL A N 1
ATOM 925 C CA . VAL A 1 119 ? 4.900 2.051 -14.969 1.00 91.75 119 VAL A CA 1
ATOM 926 C C . VAL A 1 119 ? 4.015 1.355 -15.999 1.00 91.75 119 VAL A C 1
ATOM 928 O O . VAL A 1 119 ? 4.022 1.737 -17.164 1.00 91.75 119 VAL A O 1
ATOM 931 N N . ALA A 1 120 ? 3.239 0.351 -15.589 1.00 90.81 120 ALA A N 1
ATOM 932 C CA . ALA A 1 120 ? 2.355 -0.402 -16.475 1.00 90.81 120 ALA A CA 1
ATOM 933 C C . ALA A 1 120 ? 1.119 -0.904 -15.718 1.00 90.81 120 ALA A C 1
ATOM 935 O O . ALA A 1 120 ? 1.056 -0.834 -14.489 1.00 90.81 120 ALA A O 1
ATOM 936 N N . THR A 1 121 ? 0.116 -1.373 -16.456 1.00 93.31 121 THR A N 1
ATOM 937 C CA . THR A 1 121 ? -1.095 -2.002 -15.914 1.00 93.31 121 THR A CA 1
ATOM 938 C C . THR A 1 121 ? -1.327 -3.308 -16.656 1.00 93.31 121 THR A C 1
ATOM 940 O O . THR A 1 121 ? -1.372 -3.290 -17.882 1.00 93.31 121 THR A O 1
ATOM 943 N N . ASN A 1 122 ? -1.493 -4.400 -15.915 1.00 88.06 122 ASN A N 1
ATOM 944 C CA . ASN A 1 122 ? -1.646 -5.757 -16.425 1.00 88.06 122 ASN A CA 1
ATOM 945 C C . ASN A 1 122 ? -2.842 -6.440 -15.748 1.00 88.06 122 ASN A C 1
ATOM 947 O O . ASN A 1 122 ? -3.135 -6.194 -14.579 1.00 88.06 122 ASN A O 1
ATOM 951 N N . THR A 1 123 ? -3.542 -7.306 -16.477 1.00 87.81 123 THR A N 1
ATOM 952 C CA . THR A 1 123 ? -4.745 -8.000 -15.981 1.00 87.81 123 THR A CA 1
ATOM 953 C C . THR A 1 123 ? -4.433 -9.290 -15.226 1.00 87.81 123 THR A C 1
ATOM 955 O O . THR A 1 123 ? -5.260 -9.760 -14.455 1.00 87.81 123 THR A O 1
ATOM 958 N N . ASP A 1 124 ? -3.249 -9.856 -15.439 1.00 86.06 124 ASP A N 1
ATOM 959 C CA . ASP A 1 124 ? -2.783 -11.129 -14.878 1.00 86.06 124 ASP A CA 1
ATOM 960 C C . ASP A 1 124 ? -1.914 -10.959 -13.619 1.00 86.06 124 ASP A C 1
ATOM 962 O O . ASP A 1 124 ? -1.492 -11.949 -13.028 1.00 86.06 124 ASP A O 1
ATOM 966 N N . ARG A 1 125 ? -1.671 -9.709 -13.190 1.00 88.50 125 ARG A N 1
ATOM 967 C CA . ARG A 1 125 ? -0.857 -9.341 -12.012 1.00 88.50 125 ARG A CA 1
ATOM 968 C C . ARG A 1 125 ? 0.617 -9.762 -12.116 1.00 88.50 125 ARG A C 1
ATOM 970 O O . ARG A 1 125 ? 1.353 -9.653 -11.132 1.00 88.50 125 ARG A O 1
ATOM 977 N N . PHE A 1 126 ? 1.067 -10.176 -13.299 1.00 88.31 126 PHE A N 1
ATOM 978 C CA . PHE A 1 126 ? 2.476 -10.379 -13.616 1.00 88.31 126 PHE A CA 1
ATOM 979 C C . PHE A 1 126 ? 3.060 -9.118 -14.235 1.00 88.31 126 PHE A C 1
ATOM 981 O O . PHE A 1 126 ? 2.342 -8.315 -14.819 1.00 88.31 126 PHE A O 1
ATOM 988 N N . CYS A 1 127 ? 4.367 -8.917 -14.092 1.00 90.00 127 CYS A N 1
ATOM 989 C CA . CYS A 1 127 ? 5.063 -7.745 -14.616 1.00 90.00 127 CYS A CA 1
ATOM 990 C C . CYS A 1 127 ? 6.322 -8.153 -15.370 1.00 90.00 127 CYS A C 1
ATOM 992 O O . CYS A 1 127 ? 6.872 -9.233 -15.155 1.00 90.00 127 CYS A O 1
ATOM 994 N N . SER A 1 128 ? 6.778 -7.272 -16.257 1.00 88.88 128 SER A N 1
ATOM 995 C CA . SER A 1 128 ? 8.001 -7.488 -17.024 1.00 88.88 128 SER A CA 1
ATOM 996 C C . SER A 1 128 ? 9.230 -7.547 -16.113 1.00 88.88 128 SER A C 1
ATOM 998 O O . SER A 1 128 ? 9.234 -7.010 -15.004 1.00 88.88 128 SER A O 1
ATOM 1000 N N . SER A 1 129 ? 10.306 -8.165 -16.603 1.00 86.06 129 SER A N 1
ATOM 1001 C CA . SER A 1 129 ? 11.583 -8.238 -15.883 1.00 86.06 129 SER A CA 1
ATOM 1002 C C . SER A 1 129 ? 12.041 -6.860 -15.387 1.00 86.06 129 SER A C 1
ATOM 1004 O O . SER A 1 129 ? 12.025 -5.885 -16.139 1.00 86.06 129 SER A O 1
ATOM 1006 N N . GLY A 1 130 ? 12.465 -6.785 -14.123 1.00 84.75 130 GLY A N 1
ATOM 1007 C CA . GLY A 1 130 ? 12.895 -5.541 -13.472 1.00 84.75 130 GLY A CA 1
ATOM 1008 C C . GLY A 1 130 ? 11.757 -4.672 -12.920 1.00 84.75 130 GLY A C 1
ATOM 1009 O O . GLY A 1 130 ? 12.023 -3.596 -12.387 1.00 84.75 130 GLY A O 1
ATOM 1010 N N . GLN A 1 131 ? 10.506 -5.125 -13.019 1.00 90.44 131 GLN A N 1
ATOM 1011 C CA . GLN A 1 131 ? 9.336 -4.480 -12.427 1.00 90.44 131 GLN A CA 1
ATOM 1012 C C . GLN A 1 131 ? 8.732 -5.359 -11.329 1.00 90.44 131 GLN A C 1
ATOM 1014 O O . GLN A 1 131 ? 8.850 -6.582 -11.344 1.00 90.44 131 GLN A O 1
ATOM 1019 N N . TRP A 1 132 ? 8.033 -4.725 -10.396 1.00 91.25 132 TRP A N 1
ATOM 1020 C CA . TRP A 1 132 ? 7.344 -5.369 -9.286 1.00 91.25 132 TRP A CA 1
ATOM 1021 C C . TRP A 1 132 ? 5.834 -5.261 -9.465 1.00 91.25 132 TRP A C 1
ATOM 1023 O O . TRP A 1 132 ? 5.311 -4.171 -9.691 1.00 91.25 132 TRP A O 1
ATOM 1033 N N . GLY A 1 133 ? 5.118 -6.377 -9.345 1.00 94.00 133 GLY A N 1
ATOM 1034 C CA . GLY A 1 133 ? 3.656 -6.362 -9.336 1.00 94.00 133 GLY A CA 1
ATOM 1035 C C . GLY A 1 133 ? 3.117 -5.733 -8.057 1.00 94.00 133 GLY A C 1
ATOM 1036 O O . GLY A 1 133 ? 3.595 -6.014 -6.961 1.00 94.00 133 GLY A O 1
ATOM 1037 N N . GLY A 1 1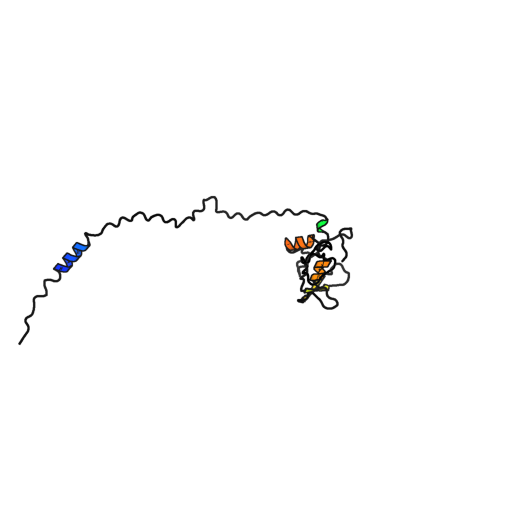34 ? 2.088 -4.899 -8.165 1.00 94.81 134 GLY A N 1
ATOM 1038 C CA . GLY A 1 134 ? 1.452 -4.317 -6.987 1.00 94.81 134 GLY A CA 1
ATOM 1039 C C . GLY A 1 134 ? 0.838 -5.373 -6.070 1.00 94.81 134 GLY A C 1
ATOM 1040 O O . GLY A 1 134 ? 0.854 -5.201 -4.855 1.00 94.81 134 GLY A O 1
ATOM 1041 N N . ASN A 1 135 ? 0.370 -6.496 -6.629 1.00 95.25 135 ASN A N 1
ATOM 1042 C CA . ASN A 1 135 ? -0.191 -7.595 -5.844 1.00 95.25 135 ASN A CA 1
ATOM 1043 C C . ASN A 1 135 ? 0.861 -8.238 -4.924 1.00 95.25 135 ASN A C 1
ATOM 1045 O O . ASN A 1 135 ? 0.639 -8.360 -3.720 1.00 95.25 135 ASN A O 1
ATOM 1049 N N . ILE A 1 136 ? 2.040 -8.565 -5.467 1.00 93.69 136 ILE A N 1
ATOM 1050 C CA . ILE A 1 136 ? 3.150 -9.112 -4.673 1.00 93.69 136 ILE A CA 1
ATOM 1051 C C . ILE A 1 136 ? 3.699 -8.082 -3.680 1.00 93.69 136 ILE A C 1
ATOM 1053 O O . ILE A 1 136 ? 3.988 -8.433 -2.537 1.00 93.69 136 ILE A O 1
ATOM 1057 N N . LEU A 1 137 ? 3.764 -6.799 -4.060 1.00 93.38 137 LEU A N 1
ATOM 1058 C CA . LEU A 1 137 ? 4.164 -5.734 -3.140 1.00 93.38 137 LEU A CA 1
ATOM 1059 C C . LEU A 1 137 ? 3.199 -5.629 -1.954 1.00 93.38 137 LEU A C 1
ATOM 1061 O O . LEU A 1 137 ? 3.654 -5.487 -0.820 1.00 93.38 137 LEU A O 1
ATOM 1065 N N . ASN A 1 138 ? 1.886 -5.739 -2.174 1.00 94.38 138 ASN A N 1
ATOM 1066 C CA . ASN A 1 138 ? 0.916 -5.747 -1.079 1.00 94.38 138 ASN A CA 1
ATOM 1067 C C . ASN A 1 138 ? 1.120 -6.948 -0.147 1.00 94.38 138 ASN A C 1
ATOM 1069 O O . ASN A 1 138 ? 1.191 -6.761 1.065 1.00 94.38 138 ASN A O 1
ATOM 1073 N N . TRP A 1 139 ? 1.280 -8.151 -0.700 1.00 93.31 139 TRP A N 1
ATOM 1074 C CA . TRP A 1 139 ? 1.511 -9.365 0.088 1.00 93.31 139 TRP A CA 1
ATOM 1075 C C . TRP A 1 139 ? 2.779 -9.287 0.946 1.00 93.31 139 TRP A C 1
ATOM 1077 O O . TRP A 1 139 ? 2.745 -9.600 2.135 1.00 93.31 139 TRP A O 1
ATOM 1087 N N . MET A 1 140 ? 3.894 -8.834 0.365 1.00 92.19 140 MET A N 1
ATOM 1088 C CA . MET A 1 140 ? 5.185 -8.844 1.055 1.00 92.19 140 MET A CA 1
ATOM 1089 C C . MET A 1 140 ? 5.352 -7.676 2.035 1.00 92.19 140 MET A C 1
ATOM 1091 O O . MET A 1 140 ? 6.044 -7.816 3.040 1.00 92.19 140 MET A O 1
ATOM 1095 N N . THR A 1 141 ? 4.758 -6.511 1.745 1.00 91.06 141 THR A N 1
ATOM 1096 C CA . THR A 1 141 ? 5.048 -5.276 2.488 1.00 91.06 141 THR A CA 1
ATOM 1097 C C . THR A 1 141 ? 3.940 -4.847 3.449 1.00 91.06 141 THR A C 1
ATOM 1099 O O . THR A 1 141 ? 4.221 -4.154 4.421 1.00 91.06 141 THR A O 1
ATOM 1102 N N . MET A 1 142 ? 2.676 -5.206 3.259 1.00 93.19 142 MET A N 1
ATOM 1103 C CA . MET A 1 142 ? 1.627 -4.609 4.095 1.00 93.19 142 MET A CA 1
ATOM 1104 C C . MET A 1 142 ? 1.658 -5.137 5.533 1.00 93.19 142 MET A C 1
ATOM 1106 O O . MET A 1 142 ? 1.626 -6.345 5.762 1.00 93.19 142 MET A O 1
ATOM 1110 N N . SER A 1 143 ? 1.658 -4.220 6.504 1.00 93.50 143 SER A N 1
ATOM 1111 C CA . SER A 1 143 ? 1.305 -4.536 7.893 1.00 93.50 143 SER A CA 1
ATOM 1112 C C . SER A 1 143 ? -0.206 -4.434 8.102 1.00 93.50 143 SER A C 1
ATOM 1114 O O . SER A 1 143 ? -0.917 -3.7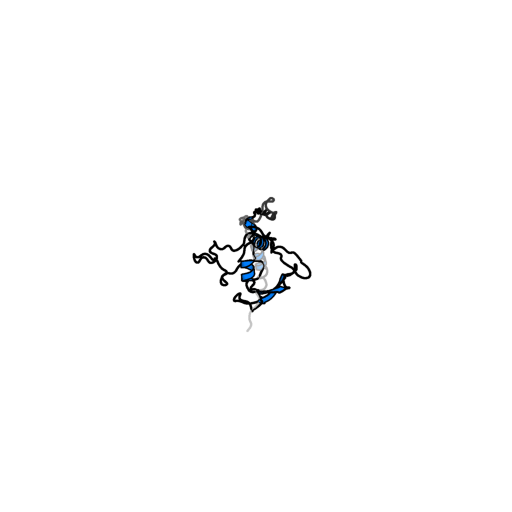65 7.342 1.00 93.50 143 SER A O 1
ATOM 1116 N N . ARG A 1 144 ? -0.719 -5.029 9.182 1.00 92.50 144 ARG A N 1
ATOM 1117 C CA . ARG A 1 144 ? -2.132 -4.858 9.574 1.00 92.50 144 ARG A CA 1
ATOM 1118 C C . ARG A 1 144 ? -2.475 -3.389 9.839 1.00 92.50 144 ARG A C 1
ATOM 1120 O O . ARG A 1 144 ? -3.569 -2.942 9.497 1.00 92.50 144 ARG A O 1
ATOM 1127 N N . MET A 1 145 ? -1.531 -2.619 10.383 1.00 92.88 145 MET A N 1
ATOM 1128 C CA . MET A 1 145 ? -1.666 -1.176 10.572 1.00 92.88 145 MET A CA 1
ATOM 1129 C C . MET A 1 145 ? -1.825 -0.447 9.234 1.00 92.88 145 MET A C 1
ATOM 1131 O O . MET A 1 145 ? -2.674 0.432 9.131 1.00 92.88 145 MET A O 1
ATOM 1135 N N . ASP A 1 146 ? -1.061 -0.803 8.200 1.00 94.38 146 ASP A N 1
ATOM 1136 C CA . ASP A 1 146 ? -1.172 -0.166 6.879 1.00 94.38 146 ASP A CA 1
ATOM 1137 C C . ASP A 1 146 ? -2.548 -0.392 6.252 1.00 94.38 146 ASP A C 1
ATOM 1139 O O . ASP A 1 146 ? -3.187 0.552 5.781 1.00 94.38 146 ASP A O 1
ATOM 1143 N N . VAL A 1 147 ? -3.044 -1.628 6.317 1.00 94.12 147 VAL A N 1
ATOM 1144 C CA . VAL A 1 147 ? -4.390 -1.976 5.846 1.00 94.12 147 VAL A CA 1
ATOM 1145 C C . VAL A 1 147 ? -5.454 -1.191 6.614 1.00 94.12 147 VAL A C 1
ATOM 1147 O O . VAL A 1 147 ? -6.335 -0.589 5.997 1.00 94.12 147 VAL A O 1
ATOM 1150 N N . LEU A 1 148 ? -5.343 -1.118 7.943 1.00 92.94 148 LEU A N 1
ATOM 1151 C CA . LEU A 1 148 ? -6.276 -0.370 8.785 1.00 92.94 148 LEU A CA 1
ATOM 1152 C C . LEU A 1 148 ? -6.274 1.131 8.452 1.00 92.94 148 LEU A C 1
ATOM 1154 O O . LEU A 1 148 ? -7.335 1.724 8.263 1.00 92.94 148 LEU A O 1
ATOM 1158 N N . ARG A 1 149 ? -5.095 1.745 8.296 1.00 93.00 149 ARG A N 1
ATOM 1159 C CA . ARG A 1 149 ? -4.953 3.153 7.877 1.00 93.00 149 ARG A CA 1
ATOM 1160 C C . ARG A 1 149 ? -5.568 3.399 6.507 1.00 93.00 149 ARG A C 1
ATOM 1162 O O . ARG A 1 149 ? -6.223 4.424 6.304 1.00 93.00 149 ARG A O 1
ATOM 1169 N N . LYS A 1 150 ? -5.389 2.458 5.573 1.00 93.19 150 LYS A N 1
ATOM 1170 C CA . LYS A 1 150 ? -6.011 2.524 4.249 1.00 93.19 150 LYS A CA 1
ATOM 1171 C C . LYS A 1 150 ? -7.533 2.553 4.349 1.00 93.19 150 LYS A C 1
ATOM 1173 O O . LYS A 1 150 ? -8.153 3.392 3.708 1.00 93.19 150 LYS A O 1
ATOM 1178 N N . VAL A 1 151 ? -8.125 1.670 5.150 1.00 93.19 151 VAL A N 1
ATOM 1179 C CA . VAL A 1 151 ? -9.585 1.585 5.317 1.00 93.19 151 VAL A CA 1
ATOM 1180 C C . VAL A 1 151 ? -10.148 2.821 6.018 1.00 93.19 151 VAL A C 1
ATOM 1182 O O . VAL A 1 151 ? -11.175 3.340 5.596 1.00 93.19 151 VAL A O 1
ATOM 1185 N N . MET A 1 152 ? -9.479 3.318 7.061 1.00 90.88 152 MET A N 1
ATOM 1186 C CA . MET A 1 152 ? -10.001 4.431 7.859 1.00 90.88 152 MET A CA 1
ATOM 1187 C C . MET A 1 152 ? -9.856 5.793 7.171 1.00 90.88 152 MET A C 1
ATOM 1189 O O . MET A 1 152 ? -10.770 6.609 7.242 1.00 90.88 152 MET A O 1
ATOM 1193 N N . TYR A 1 153 ? -8.710 6.070 6.540 1.00 90.56 153 TYR A N 1
ATOM 1194 C CA . TYR A 1 153 ? -8.407 7.408 6.007 1.00 90.56 153 TYR A CA 1
ATOM 1195 C C . TYR A 1 153 ? -7.617 7.412 4.685 1.00 90.56 153 TYR A C 1
ATOM 1197 O O . TYR A 1 153 ? -7.104 8.449 4.245 1.00 90.56 153 TYR A O 1
ATOM 1205 N N . GLY A 1 154 ? -7.531 6.260 4.016 1.00 91.75 154 GLY A N 1
ATOM 1206 C CA . GLY A 1 154 ? -6.859 6.115 2.723 1.00 91.75 154 GLY A CA 1
ATOM 1207 C C . GLY A 1 154 ? -5.342 5.918 2.799 1.00 91.75 154 GLY A C 1
ATOM 1208 O O . GLY A 1 154 ? -4.702 5.874 1.753 1.00 91.75 154 GLY A O 1
ATOM 1209 N N . GLY A 1 155 ? -4.771 5.760 3.998 1.00 92.50 155 GLY A N 1
ATOM 1210 C CA . GLY A 1 155 ? -3.342 5.513 4.214 1.00 92.50 155 GLY A CA 1
ATOM 1211 C C . GLY A 1 155 ? -2.573 6.737 4.715 1.00 92.50 155 GLY A C 1
ATOM 1212 O O . GLY A 1 155 ? -3.078 7.860 4.716 1.00 92.50 155 GLY A O 1
ATOM 1213 N N . GLN A 1 156 ? -1.338 6.516 5.171 1.00 91.25 156 GLN A N 1
ATOM 1214 C CA . GLN A 1 156 ? -0.473 7.578 5.694 1.00 91.25 156 GLN A CA 1
ATOM 1215 C C . GLN A 1 156 ? 0.172 8.360 4.546 1.00 91.25 156 GLN A C 1
ATOM 1217 O O . GLN A 1 156 ? 0.987 7.812 3.814 1.00 91.25 156 GLN A O 1
ATOM 1222 N N . ARG A 1 157 ? -0.159 9.646 4.412 1.00 91.12 157 ARG A N 1
ATOM 1223 C CA . ARG A 1 157 ? 0.469 10.548 3.435 1.00 91.12 157 ARG A CA 1
ATOM 1224 C C . ARG A 1 157 ? 1.730 11.164 4.043 1.00 91.12 157 ARG A C 1
ATOM 1226 O O . ARG A 1 157 ? 1.665 11.684 5.156 1.00 91.12 157 ARG A O 1
ATOM 1233 N N . SER A 1 158 ? 2.858 11.091 3.342 1.00 86.31 158 SER A N 1
ATOM 1234 C CA . SER A 1 158 ? 4.143 11.668 3.778 1.00 86.31 158 SER A CA 1
ATOM 1235 C C . SER A 1 158 ? 4.527 12.928 3.016 1.00 86.31 158 SER A C 1
ATOM 1237 O O . SER A 1 158 ? 5.115 13.850 3.577 1.00 86.31 158 SER A O 1
ATOM 1239 N N . GLN A 1 159 ? 4.138 13.001 1.746 1.00 84.81 159 GLN A N 1
ATOM 1240 C CA . GLN A 1 159 ? 4.324 14.156 0.880 1.00 84.81 159 GLN A CA 1
ATOM 1241 C C . GLN A 1 159 ? 3.069 14.344 0.035 1.00 84.81 159 GLN A C 1
ATOM 1243 O O . GLN A 1 159 ? 2.491 13.364 -0.425 1.00 84.81 159 GLN A O 1
ATOM 1248 N N . GLU A 1 160 ? 2.655 15.593 -0.176 1.00 83.12 160 GLU A N 1
ATOM 1249 C CA . GLU A 1 160 ? 1.468 15.919 -0.983 1.00 83.12 160 GLU A CA 1
ATOM 1250 C C . GLU A 1 160 ? 1.798 16.734 -2.244 1.00 83.12 160 GLU A C 1
ATOM 1252 O O . GLU A 1 160 ? 1.009 16.754 -3.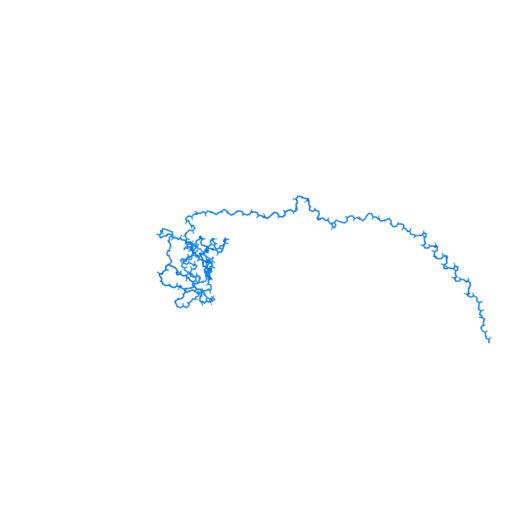185 1.00 83.12 160 GLU A O 1
ATOM 1257 N N . SER A 1 161 ? 2.982 17.356 -2.312 1.00 83.19 161 SER A N 1
ATOM 1258 C CA . SER A 1 161 ? 3.435 18.152 -3.459 1.00 83.19 161 SER A CA 1
ATOM 1259 C C . SER A 1 161 ? 4.884 17.806 -3.825 1.00 83.19 161 SER A C 1
ATOM 1261 O O . SER A 1 161 ? 5.720 17.725 -2.921 1.00 83.19 161 SER A O 1
ATOM 1263 N N . PRO A 1 162 ? 5.212 17.569 -5.114 1.00 82.38 162 PRO A N 1
ATOM 1264 C CA . PRO A 1 162 ? 4.353 17.671 -6.307 1.00 82.38 162 PRO A CA 1
ATOM 1265 C C . PRO A 1 162 ? 3.449 16.446 -6.554 1.00 82.38 162 PRO A C 1
ATOM 1267 O O . PRO A 1 162 ? 2.716 16.407 -7.538 1.00 82.38 162 PRO A O 1
ATOM 1270 N N . ARG A 1 163 ? 3.532 15.415 -5.708 1.00 82.50 163 ARG A N 1
ATOM 1271 C CA . ARG A 1 163 ? 2.763 14.168 -5.817 1.00 82.50 163 ARG A CA 1
ATOM 1272 C C . ARG A 1 163 ? 2.435 13.639 -4.426 1.00 82.50 163 ARG A C 1
ATOM 1274 O O . ARG A 1 163 ? 3.205 13.869 -3.496 1.00 82.50 163 ARG A O 1
ATOM 1281 N N . ILE A 1 164 ? 1.328 12.907 -4.311 1.00 87.56 164 ILE A N 1
ATOM 1282 C CA . ILE A 1 164 ? 0.933 12.255 -3.060 1.00 87.56 164 ILE A CA 1
ATOM 1283 C C . ILE A 1 164 ? 1.746 10.966 -2.902 1.00 87.56 164 ILE A C 1
ATOM 1285 O O . ILE A 1 164 ? 1.595 10.041 -3.702 1.00 87.56 164 ILE A O 1
ATOM 1289 N N . LEU A 1 165 ? 2.601 10.909 -1.883 1.00 88.81 165 LEU A N 1
ATOM 1290 C CA . LEU A 1 165 ? 3.335 9.710 -1.483 1.00 88.81 165 LEU A CA 1
ATOM 1291 C C . LEU A 1 165 ? 2.685 9.095 -0.247 1.00 88.81 165 LEU A C 1
ATOM 1293 O O . LEU A 1 165 ? 2.339 9.801 0.704 1.00 88.81 165 LEU A O 1
ATOM 1297 N N . LEU A 1 166 ? 2.504 7.775 -0.296 1.00 91.06 166 LEU A N 1
ATOM 1298 C CA . LEU A 1 166 ? 2.018 6.990 0.828 1.00 91.06 166 LEU A CA 1
ATOM 1299 C C . LEU A 1 166 ? 3.188 6.274 1.492 1.00 91.06 166 LEU A C 1
ATOM 1301 O O . LEU A 1 166 ? 3.910 5.527 0.831 1.00 91.06 166 LEU A O 1
ATOM 1305 N N . ASP A 1 167 ? 3.306 6.456 2.800 1.00 90.12 167 ASP A N 1
ATOM 1306 C CA . ASP A 1 167 ? 4.315 5.795 3.615 1.00 90.12 167 ASP A CA 1
ATOM 1307 C C . ASP A 1 167 ? 3.704 4.626 4.378 1.00 90.12 167 ASP A C 1
ATOM 1309 O O . ASP A 1 167 ? 2.604 4.695 4.936 1.00 90.12 167 ASP A O 1
ATOM 1313 N N . ARG A 1 168 ? 4.454 3.530 4.434 1.00 90.81 168 ARG A N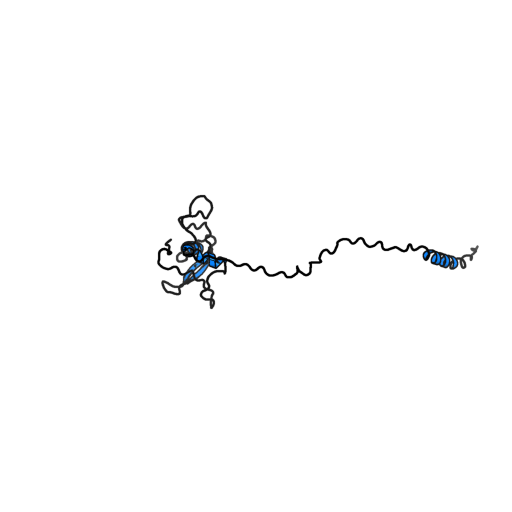 1
ATOM 1314 C CA . ARG A 1 168 ? 4.128 2.399 5.299 1.00 90.81 168 ARG A CA 1
ATOM 1315 C C . ARG A 1 168 ? 4.411 2.726 6.760 1.00 90.81 168 ARG A C 1
ATOM 1317 O O . ARG A 1 168 ? 5.194 3.616 7.090 1.00 90.81 168 ARG A O 1
ATOM 1324 N N . ALA A 1 169 ? 3.779 1.979 7.654 1.00 89.88 169 ALA A N 1
ATOM 1325 C CA . ALA A 1 169 ? 4.109 1.987 9.062 1.00 89.88 169 ALA A CA 1
ATOM 1326 C C . ALA A 1 169 ? 5.592 1.645 9.251 1.00 89.88 169 ALA A C 1
ATOM 1328 O O . ALA A 1 169 ? 6.111 0.690 8.675 1.00 89.88 169 ALA A O 1
ATOM 1329 N N . TYR A 1 170 ? 6.267 2.438 10.081 1.00 87.75 170 TYR A N 1
ATOM 1330 C CA . TYR A 1 170 ? 7.620 2.123 10.502 1.00 87.75 170 TYR A CA 1
ATOM 1331 C C . TYR A 1 170 ? 7.600 0.856 11.364 1.00 87.75 170 TYR A C 1
ATOM 1333 O O . TYR A 1 170 ? 6.935 0.826 12.402 1.00 87.75 170 TYR A O 1
ATOM 1341 N N . ILE A 1 171 ? 8.322 -0.171 10.917 1.00 86.00 171 ILE A N 1
ATOM 1342 C CA . ILE A 1 171 ? 8.495 -1.438 11.628 1.00 86.00 171 ILE A CA 1
ATOM 1343 C C . ILE A 1 171 ? 9.966 -1.519 12.049 1.00 86.00 171 ILE A C 1
ATOM 1345 O O . ILE A 1 171 ? 10.843 -1.525 11.177 1.00 86.00 171 ILE A O 1
ATOM 1349 N N . PRO A 1 172 ? 10.267 -1.531 13.359 1.00 80.62 172 PRO A N 1
ATOM 1350 C CA . PRO A 1 172 ? 11.637 -1.685 13.825 1.00 80.62 172 PRO A CA 1
ATOM 1351 C C . PRO A 1 172 ? 12.194 -3.057 13.415 1.00 80.62 172 PRO A C 1
ATOM 1353 O O . PRO A 1 172 ? 11.447 -4.023 13.261 1.00 80.62 172 PRO A O 1
ATOM 1356 N N . GLN A 1 173 ? 13.516 -3.139 13.256 1.00 80.12 173 GLN A N 1
ATOM 1357 C CA . GLN A 1 173 ? 14.253 -4.376 12.957 1.00 80.12 173 GLN A CA 1
ATOM 1358 C C . GLN A 1 173 ? 14.318 -5.283 14.203 1.00 80.12 173 GLN A C 1
ATOM 1360 O O . GLN A 1 173 ? 15.377 -5.491 14.784 1.00 80.12 173 GLN A O 1
ATOM 1365 N N . ASP A 1 174 ? 13.159 -5.740 14.663 1.00 78.38 174 ASP A N 1
ATOM 1366 C CA . ASP A 1 174 ? 12.963 -6.567 15.858 1.00 78.38 174 ASP A CA 1
ATOM 1367 C C . ASP A 1 174 ? 12.030 -7.750 15.516 1.00 78.38 174 ASP A C 1
ATOM 1369 O O . ASP A 1 174 ? 11.725 -7.978 14.345 1.00 78.38 174 ASP A O 1
ATOM 1373 N N . ALA A 1 175 ? 11.514 -8.480 16.506 1.00 74.38 175 ALA A N 1
ATOM 1374 C CA . ALA A 1 175 ? 10.584 -9.606 16.367 1.00 74.38 175 ALA A CA 1
ATOM 1375 C C . ALA A 1 175 ? 9.247 -9.288 15.654 1.00 74.38 175 ALA A C 1
ATOM 1377 O O . ALA A 1 175 ? 8.423 -10.180 15.469 1.00 74.38 175 ALA A O 1
ATOM 1378 N N . HIS A 1 176 ? 9.015 -8.029 15.271 1.00 76.75 176 HIS A N 1
ATOM 1379 C CA . HIS A 1 176 ? 7.872 -7.581 14.466 1.00 76.75 176 HIS A CA 1
ATOM 1380 C C . HIS A 1 176 ? 8.212 -7.443 12.977 1.00 76.75 176 HIS A C 1
ATOM 1382 O O . HIS A 1 176 ? 7.327 -7.195 12.163 1.00 76.75 176 HIS A O 1
ATOM 1388 N N . SER A 1 177 ? 9.491 -7.562 12.618 1.00 80.75 177 SER A N 1
ATOM 1389 C CA . SER A 1 177 ? 9.915 -7.673 11.229 1.00 80.75 177 SER A CA 1
ATOM 1390 C C . SER A 1 177 ? 9.640 -9.087 10.728 1.00 80.75 177 SER A C 1
ATOM 1392 O O . SER A 1 177 ? 9.823 -10.067 11.450 1.00 80.75 177 SER A O 1
ATOM 1394 N N . TRP A 1 178 ? 9.184 -9.188 9.486 1.00 84.19 178 TRP A N 1
ATOM 1395 C CA . TRP A 1 178 ? 8.952 -10.462 8.826 1.00 84.19 178 TRP A CA 1
ATOM 1396 C C . TRP A 1 178 ? 9.733 -10.508 7.515 1.00 84.19 178 TRP A C 1
ATOM 1398 O O . TRP A 1 178 ? 9.949 -9.486 6.859 1.00 84.19 178 TRP A O 1
ATOM 1408 N N . GLY A 1 179 ? 10.156 -11.713 7.147 1.00 75.81 179 GLY A N 1
ATOM 1409 C CA . GLY A 1 179 ? 10.681 -12.024 5.825 1.00 75.81 179 GLY A CA 1
ATOM 1410 C C . GLY A 1 179 ? 9.652 -12.845 5.061 1.00 75.81 179 GLY A C 1
ATOM 1411 O O . GLY A 1 179 ? 9.041 -13.749 5.631 1.00 75.81 179 GLY A O 1
ATOM 1412 N N . LYS A 1 180 ? 9.457 -12.511 3.790 1.00 75.69 180 LYS A N 1
ATOM 1413 C CA . LYS A 1 180 ? 8.746 -13.333 2.812 1.00 75.69 180 LYS A CA 1
ATOM 1414 C C . LYS A 1 180 ? 9.723 -13.763 1.728 1.00 75.69 180 LYS A C 1
ATOM 1416 O O . LYS A 1 180 ? 10.652 -12.968 1.453 1.00 75.69 180 LYS A O 1
#

Radius of gyration: 42.98 Å; chains: 1; bounding box: 124×63×75 Å

Secondary structure (DSSP, 8-state):
--------SSSHHHHHHHHHHHTSS-------PPPP----------TTS---PPP-PPPP----GGGGSBSS-TTS-SSSSSS---S--TTS---SSS-TTEEEEEESSSSTT-EEEEEEE-SSS---TT-EEHHHHHHHH-BHHHHHHHHHHSSEEEE-SSS-EEEPPP--SSTT----

Foldseek 3Di:
DDDDDDDPDPPPPVVVVVVVVVVPPDDDPPPPPPPPPDVPDPPCDDPVPPDPDPDDDDDDDDDDLQQLAFPQDQADDQPPPPDTPNDDDLVDAQDFLFDQQFKWAFPDPDDDPTDTDTDDGHPSQDDDPRIHRSRVCSRFPAGNNRNVCCVPPNADFDDPPPHTDHDHDDDDPDPSDDGD

pLDDT: mean 77.42, std 17.44, range [37.25, 95.38]